Protein AF-A0A8T1TLW4-F1 (afdb_monomer)

Foldseek 3Di:
DPPQDADEAEDLAQEQDVVNPRVGDHYPVNSVVQVVVVVVPDDNVRHPWYFYRVVTDTDDD

InterPro domains:
  IPR051468 Fungal Secondary Metabolite SDRs [PTHR43544] (2-61)

Radius of gyration: 13.02 Å; Cα contacts (8 Å, |Δi|>4): 81; chains: 1; bounding box: 30×23×35 Å

Mean predicted aligned error: 3.15 Å

Solvent-accessible surface area (backbone atoms only — not comparable to full-atom values): 3788 Å² total; per-residue (Å²): 143,83,85,88,75,70,49,67,49,74,50,71,65,64,42,40,36,81,93,45,69,68,74,34,83,39,48,55,69,58,36,51,52,32,44,50,59,44,61,76,66,61,45,76,87,47,43,81,39,36,35,32,43,82,72,75,40,83,51,86,136

Secondary structure (DSSP, 8-state):
--S-----EE---SB-SGGGTT---B-HHHHHHHHHHHHTT--GGGTT-EEEETTEEEEP-

Sequence (61 aa):
RSSGIVVVSVHPGYVDTDLTQGKATLKPTDSVAAMTDLIAKLNPESTGKFFKPDPVTELPW

Nearest PDB structures (foldseek):
  1sny-assembly1_A-2  TM=9.209E-01  e=3.971E-03  Drosophila melanogaster
  5o98-assembly1_A  TM=7.541E-01  e=2.677E-02  Catharanthus roseus
  5o98-assembly2_B  TM=7.409E-01  e=5.291E-02  Catharanthus roseus
  5ldg-assembly1_A  TM=7.992E-01  e=1.471E-01  Mentha x piperita
  3o26-assembly1_A  TM=6.346E-01  e=1.216E+00  Papaver somniferum

pLDDT: mean 94.91, std 7.74, range [55.53, 98.5]

Structure (mmCIF, N/CA/C/O backbone):
data_AF-A0A8T1TLW4-F1
#
_entry.id   AF-A0A8T1TLW4-F1
#
loop_
_atom_site.group_PDB
_atom_site.id
_atom_site.type_symbol
_atom_site.label_atom_id
_atom_site.label_alt_id
_atom_site.label_comp_id
_atom_site.label_asym_id
_atom_site.label_entity_id
_atom_site.label_seq_id
_atom_site.pdbx_PDB_ins_code
_atom_site.Cartn_x
_atom_site.Cartn_y
_atom_site.Cartn_z
_atom_site.occupancy
_atom_site.B_iso_or_equiv
_atom_site.auth_seq_id
_atom_site.auth_comp_id
_atom_site.auth_asym_id
_atom_site.auth_atom_id
_atom_site.pdbx_PDB_model_num
ATOM 1 N N . ARG A 1 1 ? -20.339 6.281 15.054 1.00 55.53 1 ARG A N 1
ATOM 2 C CA . ARG A 1 1 ? -19.250 5.569 14.341 1.00 55.53 1 ARG A CA 1
ATOM 3 C C . ARG A 1 1 ? -19.041 4.243 15.070 1.00 55.53 1 ARG A C 1
ATOM 5 O O . ARG A 1 1 ? -18.451 4.269 16.137 1.00 55.53 1 ARG A O 1
ATOM 12 N N . SER A 1 2 ? -19.637 3.140 14.608 1.00 59.12 2 SER A N 1
ATOM 13 C CA . SER A 1 2 ? -19.700 1.883 15.388 1.00 59.12 2 SER A CA 1
ATOM 14 C C . SER A 1 2 ? -19.842 0.614 14.534 1.00 59.12 2 SER A C 1
ATOM 16 O O . SER A 1 2 ? -20.229 -0.427 15.048 1.00 59.12 2 SER A O 1
ATOM 18 N N . SER A 1 3 ? -19.529 0.665 13.238 1.00 75.81 3 SER A N 1
ATOM 19 C CA . SER A 1 3 ? -19.632 -0.497 12.340 1.00 75.81 3 SER A CA 1
ATOM 20 C C . SER A 1 3 ? -18.449 -1.473 12.439 1.00 75.81 3 SER A C 1
ATOM 22 O O . SER A 1 3 ? -18.476 -2.503 11.781 1.00 75.81 3 SER A O 1
ATOM 24 N N . GLY A 1 4 ? -17.409 -1.168 13.229 1.00 87.31 4 GLY A N 1
ATOM 25 C CA . GLY A 1 4 ? -16.210 -2.016 13.342 1.00 87.31 4 GLY A CA 1
ATOM 26 C C . GLY A 1 4 ? -15.347 -2.060 12.073 1.00 87.31 4 GLY A C 1
ATOM 27 O O . GLY A 1 4 ? -14.472 -2.910 11.960 1.00 87.31 4 GLY A O 1
ATOM 28 N N . ILE A 1 5 ? -15.589 -1.152 11.123 1.00 93.88 5 ILE A N 1
ATOM 29 C CA . ILE A 1 5 ? -14.880 -1.076 9.842 1.00 93.88 5 ILE A CA 1
ATOM 30 C C . ILE A 1 5 ? -13.866 0.064 9.902 1.00 93.88 5 ILE A C 1
ATOM 32 O O . ILE A 1 5 ? -14.224 1.199 10.227 1.00 93.88 5 ILE A O 1
ATOM 36 N N . VAL A 1 6 ? -12.621 -0.239 9.540 1.00 96.25 6 VAL A N 1
ATOM 37 C CA . VAL A 1 6 ? -11.567 0.754 9.312 1.00 96.25 6 VAL A CA 1
ATOM 38 C C . VAL A 1 6 ? -11.563 1.135 7.834 1.00 96.25 6 VAL A C 1
ATOM 40 O O . VAL A 1 6 ? -11.585 0.261 6.971 1.00 96.25 6 VAL A O 1
ATOM 43 N N . VAL A 1 7 ? -11.540 2.437 7.536 1.00 96.44 7 VAL A N 1
ATOM 44 C CA . VAL A 1 7 ? -11.521 2.963 6.160 1.00 96.44 7 VAL A CA 1
ATOM 45 C C . VAL A 1 7 ? -10.347 3.918 5.998 1.00 96.44 7 VAL A C 1
ATOM 47 O O . VAL A 1 7 ? -10.246 4.889 6.744 1.00 96.44 7 VAL A O 1
ATOM 50 N N . VAL A 1 8 ? -9.483 3.667 5.018 1.00 97.81 8 VAL A N 1
ATOM 51 C CA . VAL A 1 8 ? -8.302 4.489 4.712 1.00 97.81 8 VAL A CA 1
ATOM 52 C C . VAL A 1 8 ? -8.176 4.702 3.208 1.00 97.81 8 VAL A C 1
ATOM 54 O O . VAL A 1 8 ? -8.689 3.903 2.426 1.00 97.81 8 VAL A O 1
ATOM 57 N N . SER A 1 9 ? -7.466 5.755 2.807 1.00 98.38 9 SER A N 1
ATOM 58 C CA . SER A 1 9 ? -6.936 5.883 1.447 1.00 98.38 9 SER A CA 1
ATOM 59 C C . SER A 1 9 ? -5.483 5.405 1.427 1.00 98.38 9 SER A C 1
ATOM 61 O O . SER A 1 9 ? -4.759 5.583 2.410 1.00 98.38 9 SER A O 1
ATOM 63 N N . VAL A 1 10 ? -5.034 4.808 0.323 1.00 98.12 10 VAL A N 1
ATOM 64 C CA . VAL A 1 10 ? -3.665 4.289 0.188 1.00 98.12 10 VAL A CA 1
ATOM 65 C C . VAL A 1 10 ? -3.073 4.721 -1.147 1.00 98.12 10 VAL A C 1
ATOM 67 O O . VAL A 1 10 ? -3.655 4.479 -2.201 1.00 98.12 10 VAL A O 1
ATOM 70 N N . HIS A 1 11 ? -1.899 5.350 -1.103 1.00 97.56 11 HIS A N 1
ATOM 71 C CA . HIS A 1 11 ? -1.082 5.631 -2.275 1.00 97.56 11 HIS A CA 1
ATOM 72 C C . HIS A 1 11 ? -0.150 4.429 -2.503 1.00 97.56 11 HIS A C 1
ATOM 74 O O . HIS A 1 11 ? 0.790 4.245 -1.724 1.00 97.56 11 HIS A O 1
ATOM 80 N N . PRO A 1 12 ? -0.339 3.626 -3.568 1.00 96.94 12 PRO A N 1
ATOM 81 C CA . PRO A 1 12 ? 0.409 2.378 -3.771 1.00 96.94 12 PRO A CA 1
ATOM 82 C C . PRO A 1 12 ? 1.891 2.603 -4.121 1.00 96.94 12 PRO A C 1
ATOM 84 O O . PRO A 1 12 ? 2.694 1.674 -4.103 1.00 96.94 12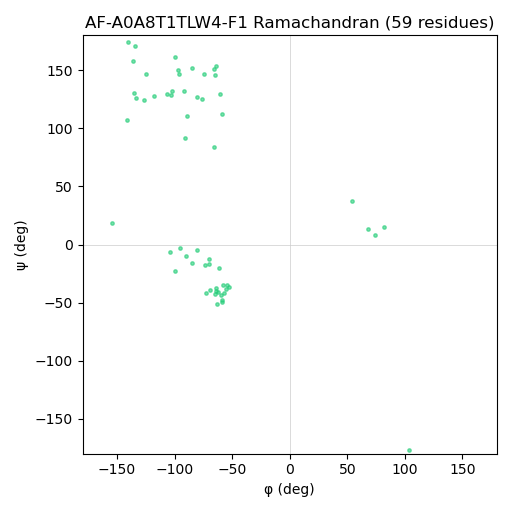 PRO A O 1
ATOM 87 N N . GLY A 1 13 ? 2.258 3.844 -4.439 1.00 95.75 13 GLY A N 1
ATOM 88 C CA . GLY A 1 13 ? 3.563 4.217 -4.975 1.00 95.75 13 GLY A CA 1
ATOM 89 C C . GLY A 1 13 ? 3.473 4.476 -6.476 1.00 95.75 13 GLY A C 1
ATOM 90 O O . GLY A 1 13 ? 2.390 4.446 -7.058 1.00 95.75 13 GLY A O 1
ATOM 91 N N . TYR A 1 14 ? 4.613 4.756 -7.099 1.00 96.44 14 TYR A N 1
ATOM 92 C CA . TYR A 1 14 ? 4.707 4.817 -8.554 1.00 96.44 14 TYR A CA 1
ATOM 93 C C . TYR A 1 14 ? 5.091 3.424 -9.058 1.00 96.44 14 TYR A C 1
ATOM 95 O O . TYR A 1 14 ? 6.272 3.082 -9.049 1.00 96.44 14 TYR A O 1
ATOM 103 N N . VAL A 1 15 ? 4.076 2.608 -9.376 1.00 97.88 15 VAL A N 1
ATOM 104 C CA . VAL A 1 15 ? 4.181 1.146 -9.555 1.00 97.88 15 VAL A CA 1
ATOM 105 C C . VAL A 1 15 ? 4.195 0.736 -11.025 1.00 97.88 15 VAL A C 1
ATOM 107 O O . VAL A 1 15 ? 3.322 1.151 -11.782 1.00 97.88 15 VAL A O 1
ATOM 110 N N . ASP A 1 16 ? 5.137 -0.134 -11.390 1.00 97.88 16 ASP A N 1
ATOM 111 C CA . ASP A 1 16 ? 5.368 -0.704 -12.721 1.00 97.88 16 ASP A CA 1
ATOM 112 C C . ASP A 1 16 ? 4.205 -1.604 -13.163 1.00 97.88 16 ASP A C 1
ATOM 114 O O . ASP A 1 16 ? 4.185 -2.816 -12.957 1.00 97.88 16 ASP A O 1
ATOM 118 N N . TH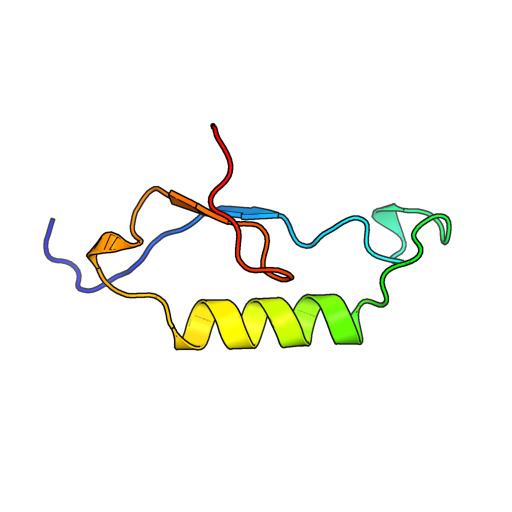R A 1 17 ? 3.184 -0.959 -13.712 1.00 97.50 17 THR A N 1
ATOM 119 C CA . THR A 1 17 ? 1.942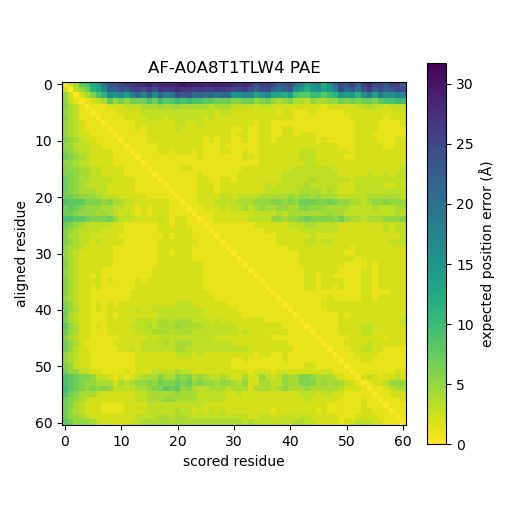 -1.549 -14.223 1.00 97.50 17 THR A CA 1
ATOM 120 C C . THR A 1 17 ? 1.608 -0.941 -15.582 1.00 97.50 17 THR A C 1
ATOM 122 O O . THR A 1 17 ? 2.178 0.090 -15.962 1.00 97.50 17 THR A O 1
ATOM 125 N N . ASP A 1 18 ? 0.617 -1.502 -16.277 1.00 98.25 18 ASP A N 1
ATOM 126 C CA . ASP A 1 18 ? 0.106 -0.957 -17.542 1.00 98.25 18 ASP A CA 1
ATOM 127 C C . ASP A 1 18 ? -0.289 0.526 -17.435 1.00 98.25 18 ASP A C 1
ATOM 129 O O . ASP A 1 18 ? -0.012 1.305 -18.348 1.00 98.25 18 ASP A O 1
ATOM 133 N N . LEU A 1 19 ? -0.842 0.953 -16.288 1.00 97.81 19 LEU A N 1
ATOM 134 C CA . 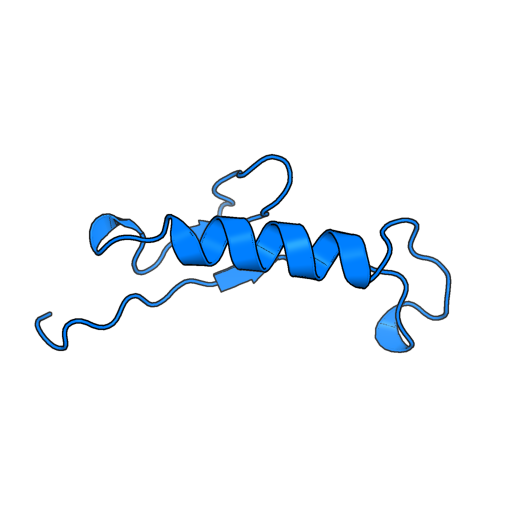LEU A 1 19 ? -1.195 2.355 -16.016 1.00 97.81 19 LEU A CA 1
ATOM 135 C C . LEU A 1 19 ? 0.014 3.297 -16.140 1.00 97.81 19 LEU A C 1
ATOM 137 O O . LEU A 1 19 ? -0.116 4.432 -16.591 1.00 97.81 19 LEU A O 1
ATOM 141 N N . THR A 1 20 ? 1.198 2.817 -15.761 1.00 97.56 20 THR A N 1
ATOM 142 C CA . THR A 1 20 ? 2.461 3.569 -15.838 1.00 97.56 20 THR A CA 1
ATOM 143 C C . THR A 1 20 ? 3.261 3.291 -17.109 1.00 97.56 20 THR A C 1
ATOM 145 O O . THR A 1 20 ? 4.308 3.905 -17.310 1.00 97.56 20 THR A O 1
ATOM 148 N N . GLN A 1 21 ? 2.790 2.386 -17.975 1.00 96.94 21 GLN A N 1
ATOM 149 C CA . GLN A 1 21 ? 3.449 2.010 -19.232 1.00 96.94 21 GLN A CA 1
ATOM 150 C C . GLN A 1 21 ? 4.915 1.574 -19.050 1.00 96.94 21 GLN A C 1
ATOM 152 O O . GLN A 1 21 ? 5.774 1.940 -19.853 1.00 96.94 21 GLN A O 1
ATOM 157 N N . GLY A 1 22 ? 5.235 0.859 -17.968 1.00 94.56 22 GLY A N 1
ATOM 158 C CA . GLY A 1 22 ? 6.603 0.397 -17.711 1.00 94.56 22 GLY A CA 1
ATOM 159 C C . GLY A 1 22 ? 7.591 1.475 -17.245 1.00 94.56 22 GLY A C 1
ATOM 160 O O . GLY A 1 22 ? 8.793 1.230 -17.203 1.00 94.56 22 GLY A O 1
ATOM 161 N N . LYS A 1 23 ? 7.125 2.695 -16.942 1.00 96.56 23 LYS A N 1
ATOM 162 C CA . LYS A 1 23 ? 7.993 3.834 -16.571 1.00 96.56 23 LYS A CA 1
ATOM 163 C C . LYS A 1 23 ? 8.258 3.940 -15.073 1.00 96.56 23 LYS A C 1
ATOM 165 O O . LYS A 1 23 ? 9.059 4.773 -14.647 1.00 96.56 23 LYS A O 1
ATOM 170 N N . ALA A 1 24 ? 7.541 3.165 -14.274 1.00 96.88 24 ALA A N 1
ATOM 171 C CA . ALA A 1 24 ? 7.707 3.125 -12.836 1.00 96.88 24 ALA A CA 1
ATOM 172 C C . ALA A 1 24 ? 8.827 2.163 -12.426 1.00 96.88 24 ALA A C 1
ATOM 174 O O . ALA A 1 24 ? 9.129 1.195 -13.117 1.00 96.88 24 ALA A O 1
ATOM 175 N N . THR A 1 25 ? 9.451 2.445 -11.284 1.00 94.88 25 THR A N 1
ATOM 176 C CA . THR A 1 25 ? 10.572 1.652 -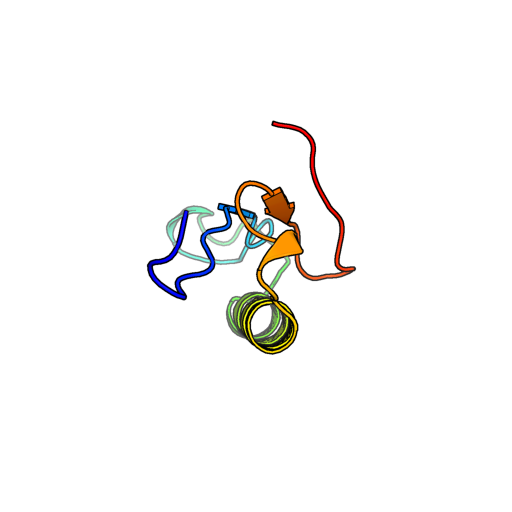10.756 1.00 94.88 25 THR A CA 1
ATOM 177 C C . THR A 1 25 ? 10.147 0.667 -9.671 1.00 94.88 25 THR A C 1
ATOM 179 O O . THR A 1 25 ? 10.839 -0.325 -9.455 1.00 94.88 25 THR A O 1
ATOM 182 N N . LEU A 1 26 ? 9.018 0.911 -8.995 1.00 96.94 26 LEU A N 1
ATOM 183 C CA . LEU A 1 26 ? 8.509 0.037 -7.940 1.00 96.94 26 LEU A CA 1
ATOM 184 C C . LEU A 1 26 ? 7.770 -1.152 -8.551 1.00 96.94 26 LEU A C 1
ATOM 186 O O . LEU A 1 26 ? 6.836 -0.963 -9.330 1.00 96.94 26 LEU A O 1
ATOM 190 N N . LYS A 1 27 ? 8.141 -2.377 -8.175 1.00 97.62 27 LYS A N 1
ATOM 191 C CA . LYS A 1 27 ? 7.461 -3.572 -8.678 1.00 97.62 27 LYS A CA 1
ATOM 192 C C . LYS A 1 27 ? 6.085 -3.755 -8.028 1.00 97.62 27 LYS A C 1
ATOM 194 O O . LYS A 1 27 ? 5.921 -3.444 -6.846 1.00 97.62 27 LYS A O 1
ATOM 199 N N . PRO A 1 28 ? 5.093 -4.303 -8.761 1.00 97.81 28 PRO A N 1
ATOM 200 C CA . PRO A 1 28 ? 3.775 -4.595 -8.198 1.00 97.81 28 PRO A CA 1
ATOM 201 C C . PRO A 1 28 ? 3.823 -5.490 -6.960 1.00 97.81 28 PRO A C 1
ATOM 203 O O . PRO A 1 28 ? 3.089 -5.248 -6.007 1.00 97.81 28 PRO A O 1
ATOM 206 N N . THR A 1 29 ? 4.711 -6.486 -6.948 1.00 98.06 29 THR A N 1
ATOM 207 C CA . THR A 1 29 ? 4.897 -7.400 -5.812 1.00 98.06 29 THR A CA 1
ATOM 208 C C . THR A 1 29 ? 5.291 -6.659 -4.541 1.00 98.06 29 THR A C 1
ATOM 210 O O . THR A 1 29 ? 4.712 -6.908 -3.487 1.00 98.06 29 THR A O 1
ATOM 213 N N . ASP A 1 30 ? 6.212 -5.705 -4.655 1.00 97.94 30 ASP A N 1
ATOM 214 C CA . ASP A 1 30 ? 6.744 -4.956 -3.517 1.00 97.94 30 ASP A CA 1
ATOM 215 C C . ASP A 1 30 ? 5.700 -3.960 -2.994 1.00 97.94 30 ASP A C 1
ATOM 217 O O . ASP A 1 30 ? 5.469 -3.862 -1.790 1.00 97.94 30 ASP A O 1
ATOM 221 N N . SER A 1 31 ? 4.988 -3.284 -3.907 1.00 97.81 31 SER A N 1
ATOM 222 C CA . SER A 1 31 ? 3.868 -2.397 -3.565 1.00 97.81 31 SER A CA 1
ATOM 223 C C . SER A 1 31 ? 2.764 -3.142 -2.804 1.00 97.81 31 SER A C 1
ATOM 225 O O . SER A 1 31 ? 2.307 -2.682 -1.756 1.00 97.81 31 SER A O 1
ATOM 227 N N . VAL A 1 32 ? 2.355 -4.320 -3.289 1.00 97.94 32 VAL A N 1
ATOM 228 C CA . VAL A 1 32 ? 1.295 -5.123 -2.660 1.00 97.94 32 VAL A CA 1
ATOM 229 C C . VAL A 1 32 ? 1.740 -5.710 -1.321 1.00 97.94 32 VAL A C 1
ATOM 231 O O . VAL A 1 32 ? 0.944 -5.707 -0.379 1.00 97.94 32 VAL A O 1
ATOM 234 N N . ALA A 1 33 ? 2.992 -6.163 -1.197 1.00 98.25 33 ALA A N 1
ATOM 235 C CA . ALA A 1 33 ? 3.540 -6.627 0.077 1.00 98.25 33 ALA A CA 1
ATOM 236 C C . ALA A 1 33 ? 3.487 -5.513 1.136 1.00 98.25 33 ALA A C 1
ATOM 238 O O . ALA A 1 33 ? 2.897 -5.701 2.199 1.00 98.25 33 ALA A O 1
ATOM 239 N N . ALA A 1 34 ? 3.972 -4.313 0.798 1.00 98.06 34 ALA A N 1
ATOM 240 C CA . ALA A 1 34 ? 3.937 -3.161 1.694 1.00 98.06 34 ALA A CA 1
ATOM 241 C C . ALA A 1 34 ? 2.501 -2.739 2.065 1.00 98.06 34 ALA A C 1
ATOM 243 O O . ALA A 1 34 ? 2.216 -2.424 3.221 1.00 98.06 34 ALA A O 1
ATOM 244 N N . MET A 1 35 ? 1.563 -2.750 1.108 1.00 98.25 35 MET A N 1
ATOM 245 C CA . MET A 1 35 ? 0.150 -2.464 1.393 1.00 98.25 35 MET A CA 1
ATOM 246 C C . MET A 1 35 ? -0.480 -3.508 2.321 1.00 98.25 35 MET A C 1
ATOM 248 O O . MET A 1 35 ? -1.238 -3.142 3.216 1.00 98.25 35 MET A O 1
ATOM 252 N N . THR A 1 36 ? -0.161 -4.790 2.140 1.00 98.06 36 THR A N 1
ATOM 253 C CA . THR A 1 36 ? -0.663 -5.871 3.003 1.00 98.06 36 THR A CA 1
ATOM 254 C C . THR A 1 36 ? -0.134 -5.712 4.429 1.00 98.06 36 THR A C 1
ATOM 256 O O . THR A 1 36 ? -0.908 -5.799 5.384 1.00 98.06 36 THR A O 1
ATOM 259 N N . ASP A 1 37 ? 1.148 -5.369 4.576 1.00 98.00 37 ASP A N 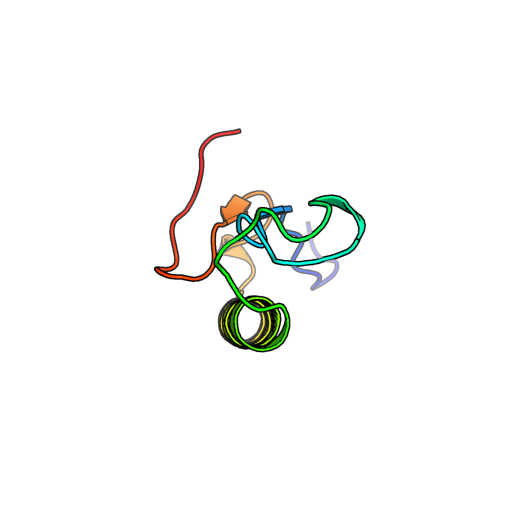1
ATOM 260 C CA . ASP A 1 37 ? 1.769 -5.073 5.870 1.00 98.00 37 ASP A CA 1
ATOM 261 C C . ASP A 1 37 ? 1.165 -3.838 6.552 1.00 98.00 37 ASP A C 1
ATOM 263 O O . ASP A 1 37 ? 1.018 -3.819 7.778 1.00 98.00 37 ASP A O 1
ATOM 267 N N . LEU A 1 38 ? 0.807 -2.803 5.782 1.00 97.88 38 LEU A N 1
ATOM 268 C CA . LEU A 1 38 ? 0.070 -1.644 6.290 1.00 97.88 38 LEU A CA 1
ATOM 269 C C . LEU A 1 38 ? -1.314 -2.068 6.793 1.00 97.88 38 LEU A C 1
ATOM 271 O O . LEU A 1 38 ? -1.660 -1.757 7.931 1.00 97.88 38 LEU A O 1
ATOM 275 N N . ILE A 1 39 ? -2.084 -2.794 5.974 1.00 97.50 39 ILE A N 1
ATOM 276 C CA . ILE A 1 39 ? -3.448 -3.243 6.300 1.00 97.50 39 ILE A CA 1
ATOM 277 C C . ILE A 1 39 ? -3.457 -4.073 7.588 1.00 97.50 39 ILE A C 1
ATOM 279 O O . ILE A 1 39 ? -4.312 -3.849 8.443 1.00 97.50 39 ILE A O 1
ATOM 283 N N . ALA A 1 40 ? -2.475 -4.960 7.772 1.00 97.81 40 ALA A N 1
ATOM 284 C CA . ALA A 1 40 ? -2.334 -5.781 8.976 1.00 97.81 40 ALA A CA 1
ATOM 285 C C . ALA A 1 40 ? -2.125 -4.969 10.272 1.00 97.81 40 ALA A C 1
ATOM 287 O O . ALA A 1 40 ? -2.355 -5.490 11.363 1.00 97.81 40 ALA A O 1
ATOM 288 N N . LYS A 1 4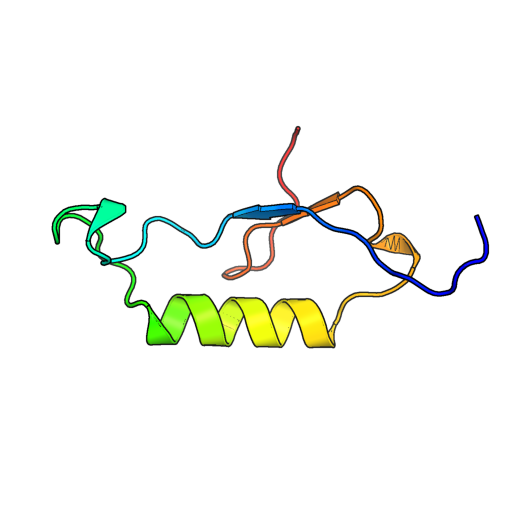1 ? -1.691 -3.705 10.172 1.00 96.38 41 LYS A N 1
ATOM 289 C CA . LYS A 1 41 ? -1.409 -2.811 11.310 1.00 96.38 41 LYS A CA 1
ATOM 290 C C . LYS A 1 41 ? -2.492 -1.752 11.534 1.00 96.38 41 LYS A C 1
ATOM 292 O O . LYS A 1 41 ? -2.417 -1.011 12.516 1.00 96.38 41 LYS A O 1
ATOM 297 N N . LEU A 1 42 ? -3.476 -1.648 10.636 1.00 96.75 42 LEU A N 1
ATOM 298 C CA . LEU A 1 42 ? -4.544 -0.659 10.744 1.00 96.75 42 LEU A CA 1
ATOM 299 C C . LEU A 1 42 ? -5.415 -0.914 11.974 1.00 96.75 42 LEU A C 1
ATOM 301 O O . LEU A 1 42 ? -5.690 -2.044 12.369 1.00 96.75 42 LEU A O 1
ATOM 305 N N . ASN A 1 43 ? -5.896 0.176 12.556 1.00 95.12 43 ASN A N 1
ATOM 306 C CA . ASN A 1 43 ? -6.752 0.159 13.734 1.00 95.12 43 ASN A CA 1
ATOM 307 C C . ASN A 1 43 ? -7.853 1.232 13.606 1.00 95.12 43 ASN A C 1
ATOM 309 O O . ASN A 1 43 ? -7.832 2.022 12.657 1.00 95.12 43 ASN A O 1
ATOM 313 N N . PRO A 1 44 ? -8.828 1.303 14.531 1.00 95.00 44 PRO A N 1
ATOM 314 C CA . PRO A 1 44 ? -9.905 2.290 14.451 1.00 95.00 44 PRO A CA 1
ATOM 315 C C . PRO A 1 44 ? -9.434 3.748 14.328 1.00 95.00 44 PRO A C 1
ATOM 317 O O . PRO A 1 44 ? -10.060 4.512 13.591 1.00 95.00 44 PRO A O 1
ATOM 320 N N . GLU A 1 45 ? -8.318 4.122 14.965 1.00 94.75 45 GLU A N 1
ATOM 321 C CA . GLU A 1 45 ? -7.723 5.470 14.886 1.00 94.75 45 GLU A CA 1
ATOM 322 C C . GLU A 1 45 ? -7.114 5.774 13.514 1.00 94.75 45 GLU A C 1
ATOM 324 O O . GLU A 1 45 ? -6.878 6.931 13.169 1.00 94.75 45 GLU A O 1
ATOM 329 N N . SER A 1 46 ? -6.884 4.741 12.703 1.00 96.00 46 SER A N 1
ATOM 330 C CA . SER A 1 46 ? -6.422 4.896 11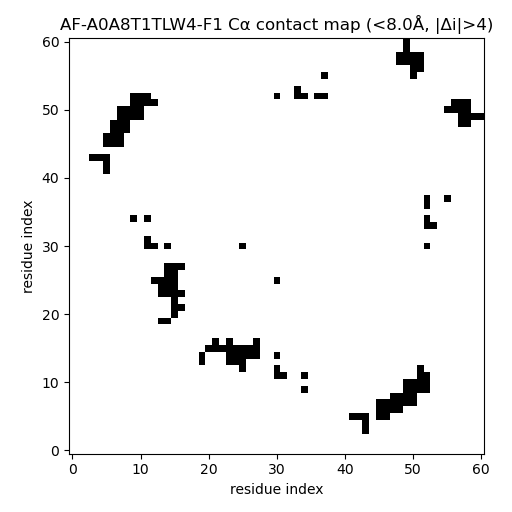.327 1.00 96.00 46 SER A CA 1
ATOM 331 C C . SER A 1 46 ? -7.527 5.404 10.396 1.00 96.00 46 SER A C 1
ATOM 333 O O . SER A 1 46 ? -7.237 5.879 9.303 1.00 96.00 46 SER A O 1
ATOM 335 N N . THR A 1 47 ? -8.797 5.311 10.806 1.00 96.12 47 THR A N 1
ATOM 336 C CA . THR A 1 47 ? -9.943 5.641 9.950 1.00 96.12 47 THR A CA 1
ATOM 337 C C . THR A 1 47 ? -9.922 7.099 9.496 1.00 96.12 47 THR A C 1
ATOM 339 O O . THR A 1 47 ? -9.874 8.014 10.316 1.00 96.12 47 THR A O 1
ATOM 342 N N . GLY A 1 48 ? -10.064 7.317 8.187 1.00 96.25 48 GLY A N 1
ATOM 343 C CA . GLY A 1 48 ? -10.085 8.648 7.578 1.00 96.25 48 GLY A CA 1
ATOM 344 C C . GLY A 1 48 ? -8.698 9.244 7.334 1.00 96.25 48 GLY A C 1
ATOM 345 O O . GLY A 1 48 ? -8.603 10.444 7.087 1.00 96.25 48 GLY A O 1
ATOM 346 N N . LYS A 1 49 ? -7.643 8.426 7.399 1.00 97.62 49 LYS A N 1
ATOM 347 C CA . LYS A 1 49 ? -6.273 8.814 7.053 1.00 97.62 49 LYS A CA 1
ATOM 348 C C . LYS A 1 49 ? -5.886 8.363 5.646 1.00 97.62 49 LYS A C 1
ATOM 350 O O . LYS A 1 49 ? -6.502 7.457 5.073 1.00 97.62 49 LYS A O 1
ATOM 355 N N . PHE A 1 50 ? -4.838 8.986 5.117 1.00 98.50 50 PHE A N 1
ATOM 356 C CA . PHE A 1 50 ? -4.235 8.668 3.829 1.00 98.50 50 PHE A CA 1
ATOM 357 C C . PHE A 1 50 ? -2.790 8.210 4.039 1.00 98.50 50 PHE A C 1
ATOM 359 O O . PHE A 1 50 ? -2.025 8.900 4.704 1.00 98.50 50 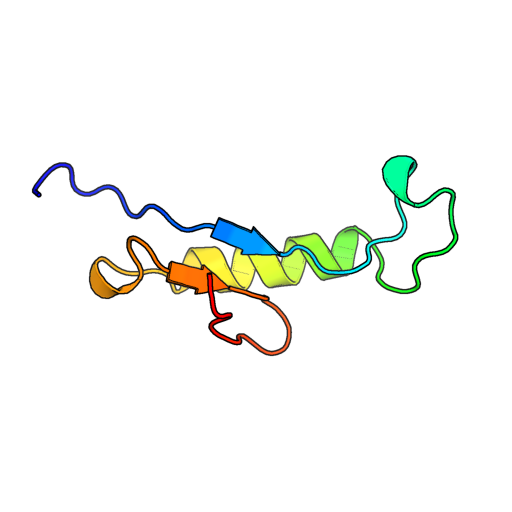PHE A O 1
ATOM 366 N N . PHE A 1 51 ? -2.406 7.050 3.502 1.00 98.50 51 PHE A N 1
ATOM 367 C CA . PHE A 1 51 ? -1.091 6.455 3.757 1.00 98.50 51 PHE A CA 1
ATOM 368 C C . PHE A 1 51 ? -0.301 6.140 2.486 1.00 98.50 51 PHE A C 1
ATOM 370 O O . PHE A 1 51 ? -0.860 5.697 1.485 1.00 98.50 51 PHE A O 1
ATOM 377 N N . LYS A 1 52 ? 1.027 6.262 2.570 1.00 97.12 52 LYS A N 1
ATOM 378 C CA . LYS A 1 52 ? 2.000 5.593 1.691 1.00 97.12 52 LYS A CA 1
ATOM 379 C C . LYS A 1 52 ? 2.671 4.464 2.489 1.00 97.12 52 LYS A C 1
ATOM 381 O O . LYS A 1 52 ? 3.121 4.756 3.589 1.00 97.12 52 LYS A O 1
ATOM 386 N N . PRO A 1 53 ? 2.741 3.213 1.998 1.00 92.12 53 PRO A N 1
ATOM 387 C CA . PRO A 1 53 ? 3.094 2.050 2.825 1.00 92.12 53 PRO A CA 1
ATOM 388 C C . PRO A 1 53 ? 4.599 1.766 3.005 1.00 92.12 53 PRO A C 1
ATOM 390 O O . PRO A 1 53 ? 4.944 1.037 3.928 1.00 92.12 53 PRO A O 1
ATOM 393 N N . ASP A 1 54 ? 5.499 2.333 2.193 1.00 87.50 54 ASP A N 1
ATOM 394 C CA . ASP A 1 54 ? 6.949 2.090 2.326 1.00 87.50 54 ASP A CA 1
ATOM 395 C C . ASP A 1 54 ? 7.803 3.352 2.074 1.00 87.50 54 ASP A C 1
ATOM 397 O O . ASP A 1 54 ? 7.884 3.812 0.927 1.00 87.50 54 ASP A O 1
ATOM 401 N N . PRO A 1 55 ? 8.400 3.965 3.118 1.00 91.06 55 PRO A N 1
ATOM 402 C CA . PRO A 1 55 ? 8.078 3.731 4.528 1.00 91.06 55 PRO A CA 1
ATOM 403 C C . PRO A 1 55 ? 6.636 4.166 4.831 1.00 91.06 55 PRO A C 1
ATOM 405 O O . PRO A 1 55 ? 6.110 5.065 4.163 1.00 91.06 55 PRO A O 1
ATOM 408 N N . VAL A 1 56 ? 6.011 3.565 5.853 1.00 95.06 56 VAL A N 1
ATOM 409 C CA . VAL A 1 56 ? 4.655 3.946 6.282 1.00 95.06 56 VAL A CA 1
ATOM 410 C C . VAL A 1 56 ? 4.638 5.420 6.684 1.00 95.06 56 VAL A C 1
ATOM 412 O O . VAL A 1 56 ? 5.248 5.808 7.677 1.00 95.06 56 VAL A O 1
ATOM 415 N N . THR A 1 57 ? 3.937 6.234 5.900 1.00 97.06 57 THR A N 1
ATOM 416 C CA . THR A 1 57 ? 3.841 7.685 6.080 1.00 97.06 57 THR A CA 1
ATOM 417 C C . THR A 1 57 ? 2.390 8.117 5.916 1.00 97.06 57 THR A C 1
ATOM 419 O O . THR A 1 57 ? 1.751 7.747 4.930 1.00 97.06 57 THR A O 1
ATOM 422 N N . GLU A 1 58 ? 1.869 8.899 6.862 1.00 97.75 58 GLU A N 1
ATOM 423 C CA . GLU A 1 58 ? 0.582 9.585 6.707 1.00 97.75 58 GLU A CA 1
ATOM 424 C C . GLU A 1 58 ? 0.772 10.792 5.774 1.00 97.75 58 GLU A C 1
ATOM 426 O O . GLU A 1 58 ? 1.661 11.617 5.985 1.00 97.75 58 GLU A O 1
ATOM 431 N N . LEU A 1 59 ? -0.024 10.860 4.709 1.00 97.88 59 LEU A N 1
ATOM 432 C CA . LEU A 1 59 ? -0.009 11.925 3.711 1.00 97.88 59 LEU A CA 1
ATOM 433 C C . LEU A 1 59 ? -1.102 12.960 4.026 1.00 97.88 59 LEU A C 1
ATOM 435 O O . LEU A 1 59 ? -2.152 12.589 4.555 1.00 97.88 59 LEU A O 1
ATOM 439 N N . PRO A 1 60 ? -0.902 14.243 3.672 1.00 97.38 60 PRO A N 1
ATOM 440 C CA . PRO A 1 60 ? -1.992 15.212 3.684 1.00 97.38 60 PRO A CA 1
ATOM 441 C C . PRO A 1 60 ? -3.047 14.858 2.623 1.00 97.38 60 PRO A C 1
ATOM 443 O O . PRO A 1 60 ? -2.721 14.266 1.591 1.00 97.38 60 PRO A O 1
ATOM 446 N N . TRP A 1 61 ? -4.298 15.239 2.893 1.00 95.62 61 TRP A N 1
ATOM 447 C CA . TRP A 1 61 ? -5.367 15.300 1.889 1.00 95.62 61 TRP A CA 1
ATOM 448 C C . TRP A 1 61 ? -5.111 16.432 0.893 1.00 95.62 61 TRP A C 1
ATOM 450 O O . TRP A 1 61 ? -5.443 16.231 -0.295 1.00 95.62 61 TRP A O 1
#

Organism: NCBI:txid29920